Protein AF-A0A1I6MEQ8-F1 (afdb_monomer_lite)

InterPro domains:
  IPR021994 Domain of unknown function DUF3592 [PF12158] (30-85)

Structure (mmCIF, N/CA/C/O backbone):
data_AF-A0A1I6MEQ8-F1
#
_entry.id   AF-A0A1I6MEQ8-F1
#
loop_
_atom_site.group_PDB
_atom_site.id
_atom_site.type_symbol
_atom_site.label_atom_id
_atom_site.label_alt_id
_atom_site.label_comp_id
_atom_site.label_asym_id
_atom_site.label_entity_id
_atom_site.label_seq_id
_atom_site.pdbx_PDB_ins_code
_atom_site.Cartn_x
_atom_site.Cartn_y
_atom_site.Cartn_z
_atom_site.occupancy
_atom_site.B_iso_or_equiv
_atom_site.auth_seq_id
_atom_site.auth_comp_id
_atom_site.auth_asym_id
_atom_site.auth_atom_id
_atom_site.pdbx_PDB_model_num
ATOM 1 N N . MET A 1 1 ? -30.412 43.075 25.168 1.00 42.53 1 MET A N 1
ATOM 2 C CA . MET A 1 1 ? -30.813 41.649 25.134 1.00 42.53 1 MET A CA 1
ATOM 3 C C . MET A 1 1 ? -31.004 41.288 23.669 1.00 42.53 1 MET A C 1
ATOM 5 O O . MET A 1 1 ? -31.922 41.827 23.079 1.00 42.53 1 MET A O 1
ATOM 9 N N . TYR A 1 2 ? -30.160 40.529 22.975 1.00 44.62 2 TYR A N 1
ATOM 10 C CA . TYR A 1 2 ? -29.087 39.607 23.352 1.00 44.62 2 TYR A CA 1
ATOM 11 C C . TYR A 1 2 ? -27.920 39.774 22.364 1.00 44.62 2 TYR A C 1
ATOM 13 O O . TYR A 1 2 ? -28.149 39.937 21.168 1.00 44.62 2 TYR A O 1
ATOM 21 N N . GLU A 1 3 ? -26.689 39.752 22.870 1.00 36.88 3 GLU A N 1
ATOM 22 C CA . GLU A 1 3 ? -25.481 39.656 22.050 1.00 36.88 3 GLU A CA 1
ATOM 23 C C . GLU A 1 3 ? -25.399 38.245 21.457 1.00 36.88 3 GLU A C 1
ATOM 25 O O . GLU A 1 3 ? -25.512 37.255 22.179 1.00 36.88 3 GLU A O 1
ATOM 30 N N . THR A 1 4 ? -25.221 38.147 20.142 1.00 57.16 4 THR A N 1
ATOM 31 C CA . THR A 1 4 ? -24.915 36.891 19.451 1.00 57.16 4 THR A CA 1
ATOM 32 C C . THR A 1 4 ? -23.494 36.468 19.826 1.00 57.16 4 THR A C 1
ATOM 34 O O . THR A 1 4 ? -22.554 37.170 19.443 1.00 57.16 4 THR A O 1
ATOM 37 N N . PRO A 1 5 ? -23.263 35.347 20.535 1.00 47.47 5 PRO A N 1
ATOM 38 C CA . PRO A 1 5 ? -21.903 34.889 20.737 1.00 47.47 5 PRO A CA 1
ATOM 39 C C . PRO A 1 5 ? -21.375 34.330 19.415 1.00 47.47 5 PRO A C 1
ATOM 41 O O . PRO A 1 5 ? -21.963 33.437 18.801 1.00 47.47 5 PRO A O 1
ATOM 44 N N . ALA A 1 6 ? -20.257 34.904 18.977 1.00 49.97 6 ALA A N 1
ATOM 45 C CA . ALA A 1 6 ? -19.499 34.491 17.811 1.00 49.97 6 ALA A CA 1
ATOM 46 C C . ALA A 1 6 ? -19.251 32.975 17.831 1.00 49.97 6 ALA A C 1
ATOM 48 O O . ALA A 1 6 ? -18.642 32.438 18.759 1.00 49.97 6 ALA A O 1
ATOM 49 N N . SER A 1 7 ? -19.687 32.280 16.778 1.00 45.78 7 SER A N 1
ATOM 50 C CA . SER A 1 7 ? -19.298 30.897 16.530 1.00 45.78 7 SER A CA 1
ATOM 51 C C . SER A 1 7 ? -17.810 30.868 16.183 1.00 45.78 7 SER A C 1
ATOM 53 O O . SER A 1 7 ? -17.416 31.022 15.025 1.00 45.78 7 SER A O 1
ATOM 55 N N . HIS A 1 8 ? -16.957 30.701 17.190 1.00 46.81 8 HIS A N 1
ATOM 56 C CA . HIS A 1 8 ? -15.571 30.329 16.960 1.00 46.81 8 HIS A CA 1
ATOM 57 C C . HIS A 1 8 ? -15.540 29.011 16.170 1.00 46.81 8 HIS A C 1
ATOM 59 O O . HIS A 1 8 ? -16.139 28.028 16.621 1.00 46.81 8 HIS A O 1
ATOM 65 N N . PRO A 1 9 ? -14.858 28.941 15.012 1.00 45.31 9 PRO A N 1
ATOM 66 C CA . PRO A 1 9 ? -14.610 27.661 14.375 1.00 45.31 9 PRO A CA 1
ATOM 67 C C . PRO A 1 9 ? -13.819 26.806 15.364 1.00 45.31 9 PRO A C 1
ATOM 69 O O . PRO A 1 9 ? -12.743 27.194 15.830 1.00 45.31 9 PRO A O 1
ATOM 72 N N . LYS A 1 10 ? -14.403 25.661 15.736 1.00 47.94 10 LYS A N 1
ATOM 73 C CA . LYS A 1 10 ? -13.766 24.653 16.583 1.00 47.94 10 LYS A CA 1
ATOM 74 C C . LYS A 1 10 ? -12.369 24.406 16.024 1.00 47.94 10 LYS A C 1
ATOM 76 O O . LYS A 1 10 ? -12.230 23.997 14.873 1.00 47.94 10 LYS A O 1
ATOM 81 N N . LYS A 1 11 ? -11.341 24.669 16.837 1.00 42.44 11 LYS A N 1
ATOM 82 C CA . LYS A 1 11 ? -9.972 24.229 16.560 1.00 42.44 11 LYS A CA 1
ATOM 83 C C . LYS A 1 11 ? -10.058 22.751 16.197 1.00 42.44 11 LYS A C 1
ATOM 85 O O . LYS A 1 11 ? -10.422 21.941 17.047 1.00 42.44 11 LYS A O 1
ATOM 90 N N . HIS A 1 12 ? -9.779 22.410 14.942 1.00 40.03 12 HIS A N 1
ATOM 91 C CA . HIS A 1 12 ? -9.607 21.025 14.541 1.00 40.03 12 HIS A CA 1
ATOM 92 C C . HIS A 1 12 ? -8.472 20.469 15.402 1.00 40.03 12 HIS A C 1
ATOM 94 O O . HIS A 1 12 ? -7.302 20.780 15.172 1.00 40.03 12 HIS A O 1
ATOM 100 N N . HIS A 1 13 ? -8.814 19.697 16.437 1.00 47.38 13 HIS A N 1
ATOM 101 C CA . HIS A 1 13 ? -7.858 18.789 17.047 1.00 47.38 13 HIS A CA 1
ATOM 102 C C . HIS A 1 13 ? -7.272 18.000 15.882 1.00 47.38 13 HIS A C 1
ATOM 104 O O . HIS A 1 13 ? -8.023 17.389 15.120 1.00 47.38 13 HIS A O 1
ATOM 110 N N . LYS A 1 14 ? -5.952 18.098 15.685 1.00 49.16 14 LYS A N 1
ATOM 111 C CA . LYS A 1 14 ? -5.224 17.224 14.767 1.00 49.16 14 LYS A CA 1
ATOM 112 C C . LYS A 1 14 ? -5.687 15.815 15.107 1.00 49.16 14 LYS A C 1
ATOM 114 O O . LYS A 1 14 ? -5.385 15.354 16.204 1.00 49.16 14 LYS A O 1
ATOM 119 N N . ALA A 1 15 ? -6.490 15.197 14.242 1.00 58.62 15 ALA A N 1
ATOM 120 C CA . ALA A 1 15 ? -6.893 13.819 14.441 1.00 58.62 15 ALA A CA 1
ATOM 121 C C . ALA A 1 15 ? -5.588 13.032 14.556 1.00 58.62 15 ALA A C 1
ATOM 123 O O . ALA A 1 15 ? -4.802 12.998 13.607 1.00 58.62 15 ALA A O 1
ATOM 124 N N . SER A 1 16 ? -5.289 12.538 15.757 1.00 79.88 16 SER A N 1
ATOM 125 C CA . SER A 1 16 ? -4.163 11.646 15.964 1.00 79.88 16 SER A CA 1
ATOM 126 C C . SER A 1 16 ? -4.537 10.385 15.214 1.00 79.88 16 SER A C 1
ATOM 128 O O . SER A 1 16 ? -5.446 9.666 15.626 1.00 79.88 16 SER A O 1
ATOM 130 N N . TRP A 1 17 ? -3.930 10.203 14.050 1.00 88.38 17 TRP A N 1
ATOM 131 C CA . TRP A 1 17 ? -4.139 9.010 13.259 1.00 88.38 17 TRP A CA 1
ATOM 132 C C . TRP A 1 17 ? -3.753 7.799 14.106 1.00 88.38 17 TRP A C 1
ATOM 134 O O . TRP A 1 17 ? -2.711 7.817 14.764 1.00 88.38 17 TRP A O 1
ATOM 144 N N . ILE A 1 18 ? -4.618 6.792 14.137 1.00 90.50 18 ILE A N 1
ATOM 145 C CA . ILE A 1 18 ? -4.448 5.618 14.990 1.00 90.50 18 ILE A CA 1
ATOM 146 C C . ILE A 1 18 ? -3.856 4.494 14.135 1.00 90.50 18 ILE A C 1
ATOM 148 O O . ILE A 1 18 ? -4.396 4.227 13.058 1.00 90.50 18 ILE A O 1
ATOM 152 N N . PRO A 1 19 ? -2.757 3.853 14.568 1.00 91.19 19 PRO A N 1
ATOM 153 C CA . PRO A 1 19 ? -2.199 2.713 13.857 1.00 91.19 19 PRO A CA 1
ATOM 154 C C . PRO A 1 19 ? -3.119 1.497 14.004 1.00 91.19 19 PRO A C 1
ATOM 156 O O . PRO A 1 19 ? -3.715 1.267 15.057 1.00 91.19 19 PRO A O 1
ATOM 159 N N . THR A 1 20 ? -3.242 0.716 12.941 1.00 93.12 20 THR A N 1
ATOM 160 C CA . THR A 1 20 ? -3.958 -0.559 12.922 1.00 93.12 20 THR A CA 1
ATOM 161 C C . THR A 1 20 ? -3.317 -1.502 11.914 1.00 93.12 20 THR A C 1
ATOM 163 O O . THR A 1 20 ? -2.650 -1.067 10.973 1.00 93.12 20 THR A O 1
ATOM 166 N N . VAL A 1 21 ? -3.530 -2.799 12.110 1.00 94.06 21 VAL A N 1
ATOM 167 C CA . VAL A 1 21 ? -3.084 -3.830 11.175 1.00 94.06 21 VAL A CA 1
ATOM 168 C C . VAL A 1 21 ? -4.178 -4.050 10.138 1.00 94.06 21 VAL A C 1
ATOM 170 O O . VAL A 1 21 ? -5.344 -4.271 10.474 1.00 94.06 21 VAL A O 1
ATOM 173 N N . ALA A 1 22 ? -3.791 -3.978 8.871 1.00 94.50 22 ALA A N 1
ATOM 174 C CA . ALA A 1 22 ? -4.641 -4.255 7.732 1.00 94.50 22 ALA A CA 1
ATOM 175 C C . ALA A 1 22 ? -4.113 -5.443 6.935 1.00 94.50 22 ALA A C 1
ATOM 177 O O . ALA A 1 22 ? -2.908 -5.626 6.797 1.00 94.50 22 ALA A O 1
ATOM 178 N N . THR A 1 23 ? -5.027 -6.206 6.351 1.00 96.38 23 THR A N 1
ATOM 179 C CA . THR A 1 23 ? -4.707 -7.301 5.440 1.00 96.38 23 THR A CA 1
ATOM 180 C C . THR A 1 23 ? -4.880 -6.830 4.004 1.00 96.38 23 THR A C 1
ATOM 182 O O . THR A 1 23 ? -5.948 -6.340 3.623 1.00 96.38 23 THR A O 1
ATOM 185 N N . VAL A 1 24 ? -3.843 -6.988 3.189 1.00 95.00 24 VAL A N 1
ATOM 186 C CA . VAL A 1 24 ? -3.869 -6.682 1.757 1.00 95.00 24 VAL A CA 1
ATOM 187 C C . VAL A 1 24 ? -4.745 -7.703 1.037 1.00 95.00 24 VAL A C 1
ATOM 189 O O . VAL A 1 24 ? -4.523 -8.909 1.134 1.00 95.00 24 VAL A O 1
ATOM 192 N N . TYR A 1 25 ? -5.727 -7.239 0.269 1.00 93.12 25 TYR A N 1
ATOM 193 C CA . TYR A 1 25 ? -6.609 -8.117 -0.504 1.00 93.12 25 TYR A CA 1
ATOM 194 C C . TYR A 1 25 ? -6.365 -8.045 -2.014 1.00 93.12 25 TYR A C 1
ATOM 196 O O . TYR A 1 25 ? -6.635 -9.025 -2.710 1.00 93.12 25 TYR A O 1
ATOM 204 N N . SER A 1 26 ? -5.867 -6.916 -2.522 1.00 94.00 26 SER A N 1
ATOM 205 C CA . SER A 1 26 ? -5.604 -6.695 -3.943 1.00 94.00 26 SER A CA 1
ATOM 206 C C . SER A 1 26 ? -4.353 -5.847 -4.128 1.00 94.00 26 SER A C 1
ATOM 208 O O . SER A 1 26 ? -4.136 -4.887 -3.392 1.00 94.00 26 SER A O 1
ATOM 210 N N . VAL A 1 27 ? -3.545 -6.212 -5.119 1.00 93.00 27 VAL A N 1
ATOM 211 C CA . VAL A 1 27 ? -2.371 -5.461 -5.567 1.00 93.00 27 VAL A CA 1
ATOM 212 C C . VAL A 1 27 ? -2.396 -5.495 -7.089 1.00 93.00 27 VAL A C 1
ATOM 214 O O . VAL A 1 27 ? -2.313 -6.574 -7.675 1.00 93.00 27 VAL A O 1
ATOM 217 N N . VAL A 1 28 ? -2.562 -4.337 -7.725 1.00 93.06 28 VAL A N 1
ATOM 218 C CA . VAL A 1 28 ? -2.684 -4.219 -9.185 1.00 93.06 28 VAL A CA 1
ATOM 219 C C . VAL A 1 28 ? -1.606 -3.284 -9.705 1.00 93.06 28 VAL A C 1
ATOM 221 O O . VAL A 1 28 ? -1.476 -2.166 -9.217 1.00 93.06 28 VAL A O 1
ATOM 224 N N . TRP A 1 29 ? -0.833 -3.744 -10.688 1.00 90.94 29 TRP A N 1
ATOM 225 C CA . TRP A 1 29 ? 0.144 -2.917 -11.388 1.00 90.94 29 TRP A CA 1
ATOM 226 C C . TRP A 1 29 ? -0.523 -2.135 -12.518 1.00 90.94 29 TRP A C 1
ATOM 228 O O . TRP A 1 29 ? -1.247 -2.705 -13.336 1.00 90.94 29 TRP A O 1
ATOM 238 N N . PHE A 1 30 ? -0.228 -0.844 -12.585 1.00 90.38 30 PHE A N 1
ATOM 239 C CA . PHE A 1 30 ? -0.579 0.029 -13.690 1.00 90.38 30 PHE A CA 1
ATOM 240 C C . PHE A 1 30 ? 0.696 0.505 -14.375 1.00 90.38 30 PHE A C 1
ATOM 242 O O . PHE A 1 30 ? 1.540 1.159 -13.760 1.00 90.38 30 PHE A O 1
ATOM 249 N N . GLU A 1 31 ? 0.824 0.200 -15.666 1.00 89.06 31 GLU A N 1
ATOM 250 C CA . GLU A 1 31 ? 1.930 0.695 -16.479 1.00 89.06 31 GLU A CA 1
ATOM 251 C C . GLU A 1 31 ? 1.890 2.223 -16.617 1.00 89.06 31 GLU A C 1
ATOM 253 O O . GLU A 1 31 ? 0.832 2.863 -16.596 1.00 89.06 31 GLU A O 1
ATOM 258 N N . ALA A 1 32 ? 3.069 2.824 -16.795 1.00 86.56 32 ALA A N 1
ATOM 259 C CA . ALA A 1 32 ? 3.164 4.247 -17.082 1.00 86.56 32 ALA A CA 1
ATOM 260 C C . ALA A 1 32 ? 2.466 4.552 -18.412 1.00 86.56 32 ALA A C 1
ATOM 262 O O . ALA A 1 32 ? 2.728 3.918 -19.433 1.00 86.56 32 ALA A O 1
ATOM 263 N N . SER A 1 33 ? 1.630 5.584 -18.418 1.00 85.50 33 SER A N 1
ATOM 264 C CA . SER A 1 33 ? 1.087 6.156 -19.650 1.00 85.50 33 SER A CA 1
ATOM 265 C C . SER A 1 33 ? 1.686 7.540 -19.877 1.00 85.50 33 SER A C 1
ATOM 267 O O . SER A 1 33 ? 2.418 8.060 -19.038 1.00 85.50 33 SER A O 1
ATOM 269 N N . ARG A 1 34 ? 1.383 8.169 -21.017 1.00 74.00 34 ARG A N 1
ATOM 270 C CA . ARG A 1 34 ? 2.030 9.415 -21.469 1.00 74.00 34 ARG A CA 1
ATOM 271 C C . ARG A 1 34 ? 2.119 10.522 -20.402 1.00 74.00 34 ARG A C 1
ATOM 273 O O . ARG A 1 34 ? 3.081 11.281 -20.425 1.00 74.00 34 ARG A O 1
ATOM 280 N N . ASN A 1 35 ? 1.151 10.588 -19.483 1.00 77.75 35 ASN A N 1
ATOM 281 C CA . ASN A 1 35 ? 1.087 11.592 -18.416 1.00 77.75 35 ASN A CA 1
ATOM 282 C C . ASN A 1 35 ? 1.091 11.003 -16.992 1.00 77.75 35 ASN A C 1
ATOM 284 O O . ASN A 1 35 ? 1.024 11.775 -16.039 1.00 77.75 35 ASN A O 1
ATOM 288 N N . ASN A 1 36 ? 1.165 9.677 -16.829 1.00 75.88 36 ASN A N 1
ATOM 289 C CA . ASN A 1 36 ? 1.077 9.020 -15.522 1.00 75.88 36 ASN A CA 1
ATOM 290 C C . ASN A 1 36 ? 2.289 8.124 -15.273 1.00 75.88 36 ASN A C 1
ATOM 292 O O . ASN A 1 36 ? 2.730 7.390 -16.156 1.00 75.88 36 ASN A O 1
ATOM 296 N N . TYR A 1 37 ? 2.787 8.144 -14.040 1.00 81.50 37 TYR A N 1
ATOM 297 C CA . TYR A 1 37 ? 3.814 7.211 -13.593 1.00 81.50 37 TYR A CA 1
ATOM 298 C C . TYR A 1 37 ? 3.224 5.816 -13.401 1.00 81.50 37 TYR A C 1
ATOM 300 O O . TYR A 1 37 ? 2.067 5.681 -12.999 1.00 81.50 37 TYR A O 1
ATOM 308 N N . ALA A 1 38 ? 4.042 4.796 -13.654 1.00 86.56 38 ALA A N 1
ATOM 309 C CA . ALA A 1 38 ? 3.691 3.435 -13.291 1.00 86.56 38 ALA A CA 1
ATOM 310 C C . ALA A 1 38 ? 3.563 3.322 -11.765 1.00 86.56 38 ALA A C 1
ATOM 312 O O . ALA A 1 38 ? 4.293 4.003 -11.031 1.00 86.56 38 ALA A O 1
ATOM 313 N N . HIS A 1 39 ? 2.614 2.522 -11.295 1.00 88.31 39 HIS A N 1
ATOM 314 C CA . HIS A 1 39 ? 2.322 2.394 -9.872 1.00 88.31 39 HIS A CA 1
ATOM 315 C C . HIS A 1 39 ? 1.584 1.101 -9.547 1.00 88.31 39 HIS A C 1
ATOM 317 O O . HIS A 1 39 ? 0.942 0.495 -10.401 1.00 88.31 39 HIS A O 1
ATOM 323 N N . TYR A 1 40 ? 1.643 0.719 -8.278 1.00 90.00 40 TYR A N 1
ATOM 324 C CA . TYR A 1 40 ? 0.749 -0.264 -7.694 1.00 90.00 40 TYR A CA 1
ATOM 325 C C . TYR A 1 40 ? -0.441 0.429 -7.043 1.00 90.00 40 TYR A C 1
ATOM 327 O O . TYR A 1 40 ? -0.242 1.316 -6.217 1.00 90.00 40 TYR A O 1
ATOM 335 N N . ASP A 1 41 ? -1.655 -0.026 -7.337 1.00 91.69 41 ASP A N 1
ATOM 336 C CA . ASP A 1 41 ? -2.804 0.220 -6.471 1.00 91.69 41 ASP A CA 1
ATOM 337 C C . ASP A 1 41 ? -2.970 -0.959 -5.522 1.00 91.69 41 ASP A C 1
ATOM 339 O O . ASP A 1 41 ? -3.192 -2.106 -5.927 1.00 91.69 41 ASP A O 1
ATOM 343 N N . VAL A 1 42 ? -2.846 -0.657 -4.236 1.00 92.12 42 VAL A N 1
ATOM 344 C CA . VAL A 1 42 ? -2.960 -1.619 -3.148 1.00 92.12 42 VAL A CA 1
ATOM 345 C C . VAL A 1 42 ? -4.271 -1.367 -2.444 1.00 92.12 42 VAL A C 1
ATOM 347 O O . VAL A 1 42 ? -4.583 -0.248 -2.031 1.00 92.12 42 VAL A O 1
ATOM 350 N N . THR A 1 43 ? -5.040 -2.429 -2.276 1.00 94.50 43 THR A N 1
ATOM 351 C CA . THR A 1 43 ? -6.298 -2.379 -1.556 1.00 94.50 43 THR A CA 1
ATOM 352 C C . THR A 1 43 ? -6.286 -3.373 -0.410 1.00 94.50 43 THR A C 1
ATOM 354 O O . THR A 1 43 ? -5.847 -4.517 -0.551 1.00 94.50 43 THR A O 1
ATOM 357 N N . PHE A 1 44 ? -6.725 -2.910 0.754 1.00 94.50 44 PHE A N 1
ATOM 358 C CA . PHE A 1 44 ? -6.583 -3.612 2.023 1.00 94.50 44 PHE A CA 1
ATOM 359 C C . PHE A 1 44 ? -7.829 -3.428 2.887 1.00 94.50 44 PHE A C 1
ATOM 361 O O . PHE A 1 44 ? -8.625 -2.511 2.675 1.00 94.50 44 PHE A O 1
ATOM 368 N N . SER A 1 45 ? -7.990 -4.297 3.877 1.00 94.81 45 SER A N 1
ATOM 369 C CA . SER A 1 45 ? -9.082 -4.228 4.846 1.00 94.81 45 SER A CA 1
ATOM 370 C C . SER A 1 45 ? -8.567 -4.350 6.273 1.00 94.81 45 SER A C 1
ATOM 372 O O . SER A 1 45 ? -7.613 -5.082 6.521 1.00 94.81 45 SER A O 1
ATOM 374 N N . TYR A 1 46 ? -9.210 -3.677 7.215 1.00 94.06 46 TYR A N 1
ATOM 375 C CA . TYR A 1 46 ? -8.879 -3.706 8.643 1.00 94.06 46 TYR A CA 1
ATOM 376 C C . TYR A 1 46 ? -10.161 -3.622 9.461 1.00 94.06 46 TYR A C 1
ATOM 378 O O . TYR A 1 46 ? -11.228 -3.322 8.929 1.00 94.06 46 TYR A O 1
ATOM 386 N N . ARG A 1 47 ? -10.076 -3.908 10.762 1.00 92.50 47 ARG A N 1
ATOM 387 C CA . ARG A 1 47 ? -11.232 -3.817 11.656 1.00 92.50 47 ARG A CA 1
ATOM 388 C C . ARG A 1 47 ? -11.148 -2.594 12.556 1.00 92.50 47 ARG A C 1
ATOM 390 O O . ARG A 1 47 ? -10.124 -2.371 13.198 1.00 92.50 47 ARG A O 1
ATOM 397 N N . VAL A 1 48 ? -12.247 -1.853 12.653 1.00 89.88 48 VAL A N 1
ATOM 398 C CA . VAL A 1 48 ? -12.436 -0.764 13.620 1.00 89.88 48 VAL A CA 1
ATOM 399 C C . VAL A 1 48 ? -13.710 -1.063 14.397 1.00 89.88 48 VAL A C 1
ATOM 401 O O . VAL A 1 48 ? -14.768 -1.240 13.810 1.00 89.88 48 VAL A O 1
ATOM 404 N N . ASN A 1 49 ? -13.610 -1.191 15.723 1.00 88.38 49 ASN A N 1
ATOM 405 C CA . ASN A 1 49 ? -14.749 -1.518 16.597 1.00 88.38 49 ASN A CA 1
ATOM 406 C C . ASN A 1 49 ? -15.549 -2.772 16.172 1.00 88.38 49 ASN A C 1
ATOM 408 O O . ASN A 1 49 ? -16.746 -2.866 16.419 1.00 88.38 49 ASN A O 1
ATOM 412 N N . GLY A 1 50 ? -14.885 -3.747 15.540 1.00 87.88 50 GLY A N 1
ATOM 413 C CA . GLY A 1 50 ? -15.502 -4.988 15.057 1.00 87.88 50 GLY A CA 1
ATOM 414 C C . GLY A 1 50 ? -16.037 -4.927 13.621 1.00 87.88 50 GLY A C 1
ATOM 415 O O . GLY A 1 50 ? -16.213 -5.986 13.013 1.00 87.88 50 GLY A O 1
ATOM 416 N N . GLU A 1 51 ? -16.201 -3.734 13.051 1.00 91.81 51 GLU A N 1
ATOM 417 C CA . GLU A 1 51 ? -16.629 -3.520 11.666 1.00 91.81 51 GLU A CA 1
ATOM 418 C C . GLU A 1 51 ? -15.443 -3.604 10.704 1.00 91.81 51 GLU A C 1
ATOM 420 O O . GLU A 1 51 ? -14.320 -3.237 11.054 1.00 91.81 51 GLU A O 1
ATOM 425 N N . LEU A 1 52 ? -15.681 -4.148 9.507 1.00 92.12 52 LEU A N 1
ATOM 426 C CA . LEU A 1 52 ? -14.664 -4.267 8.467 1.00 92.12 52 LEU A CA 1
ATOM 427 C C . LEU A 1 52 ? -14.644 -2.992 7.626 1.00 92.12 52 LEU A C 1
ATOM 429 O O . LEU A 1 52 ? -15.608 -2.684 6.933 1.00 92.12 52 LEU A O 1
ATOM 433 N N . GLU A 1 53 ? -13.511 -2.309 7.648 1.00 93.25 53 GLU A N 1
ATOM 434 C CA . GLU A 1 53 ? -13.232 -1.117 6.861 1.00 93.25 53 GLU A CA 1
ATOM 435 C C . GLU A 1 53 ? -12.311 -1.461 5.695 1.00 93.25 53 GLU A C 1
ATOM 437 O O . GLU A 1 53 ? -11.494 -2.384 5.771 1.00 93.25 53 GLU A O 1
ATOM 442 N N . THR A 1 54 ? -12.438 -0.710 4.604 1.00 92.06 54 THR A N 1
ATOM 443 C CA . THR A 1 54 ? -11.617 -0.881 3.401 1.00 92.06 54 THR A CA 1
ATOM 444 C C . THR A 1 54 ? -10.866 0.402 3.094 1.00 92.06 54 THR A C 1
ATOM 446 O O . THR A 1 54 ? -11.450 1.483 3.072 1.00 92.06 54 THR A O 1
ATOM 449 N N . GLY A 1 55 ? -9.573 0.273 2.813 1.00 91.00 55 GLY A N 1
ATOM 450 C CA . GLY A 1 55 ? -8.720 1.371 2.383 1.00 91.00 55 GLY A CA 1
ATOM 451 C C . GLY A 1 55 ? -7.988 1.039 1.088 1.00 91.00 55 GLY A C 1
ATOM 452 O O . GLY A 1 55 ? -7.874 -0.122 0.688 1.00 91.00 55 GLY A O 1
ATOM 453 N N . HIS A 1 56 ? -7.492 2.080 0.428 1.00 92.06 56 HIS A N 1
ATOM 454 C CA . HIS A 1 56 ? -6.647 1.961 -0.754 1.00 92.06 56 HIS A CA 1
ATOM 455 C C . HIS A 1 56 ? -5.501 2.971 -0.689 1.00 92.06 56 HIS A C 1
ATOM 457 O O . HIS A 1 56 ? -5.648 4.050 -0.107 1.00 92.06 56 HIS A O 1
ATOM 463 N N . PHE A 1 57 ? -4.359 2.626 -1.276 1.00 88.88 57 PHE A N 1
ATOM 464 C CA . PHE A 1 57 ? -3.288 3.574 -1.563 1.00 88.88 57 PHE A CA 1
ATOM 465 C C . PHE A 1 57 ? -2.593 3.221 -2.876 1.00 88.88 57 PHE A C 1
ATOM 467 O O . PHE A 1 57 ? -2.604 2.071 -3.311 1.00 88.88 57 PHE A O 1
ATOM 474 N N . THR A 1 58 ? -1.947 4.226 -3.456 1.00 88.50 58 THR A N 1
ATOM 475 C CA . THR A 1 58 ? -1.114 4.082 -4.647 1.00 88.50 58 THR A CA 1
ATOM 476 C C . THR A 1 58 ? 0.361 4.170 -4.261 1.00 88.50 58 THR A C 1
ATOM 478 O O . THR A 1 58 ? 0.757 5.105 -3.556 1.00 88.50 58 THR A O 1
ATOM 481 N N . ASP A 1 59 ? 1.177 3.225 -4.725 1.00 85.50 59 ASP A N 1
ATOM 482 C CA . ASP A 1 59 ? 2.628 3.219 -4.539 1.00 85.50 59 ASP A CA 1
ATOM 483 C C . ASP A 1 59 ? 3.376 3.330 -5.870 1.00 85.50 59 ASP A C 1
ATOM 485 O O . ASP A 1 59 ? 3.244 2.502 -6.770 1.00 85.50 59 ASP A O 1
ATOM 489 N N . TYR A 1 60 ? 4.193 4.373 -5.982 1.00 81.69 60 TYR A N 1
ATOM 490 C CA . TYR A 1 60 ? 4.927 4.720 -7.195 1.00 81.69 60 TYR A CA 1
ATOM 491 C C . TYR A 1 60 ? 6.332 4.114 -7.145 1.00 81.69 60 TYR A C 1
ATOM 493 O O . TYR A 1 60 ? 7.313 4.792 -6.816 1.00 81.69 60 TYR A O 1
ATOM 501 N N . THR A 1 61 ? 6.412 2.827 -7.477 1.00 75.69 61 THR A N 1
ATOM 502 C CA . THR A 1 61 ? 7.649 2.033 -7.527 1.00 75.69 61 THR A CA 1
ATOM 503 C C . THR A 1 61 ? 7.818 1.353 -8.896 1.00 75.69 61 THR A C 1
ATOM 505 O O . THR A 1 61 ? 7.112 1.684 -9.847 1.00 75.69 61 THR A O 1
ATOM 508 N N . SER A 1 62 ? 8.800 0.460 -9.040 1.00 73.44 62 SER A N 1
ATOM 509 C CA . SER A 1 62 ? 8.990 -0.362 -10.238 1.00 73.44 62 SER A CA 1
ATOM 510 C C . SER A 1 62 ? 8.210 -1.678 -10.144 1.00 73.44 62 SER A C 1
ATOM 512 O O . SER A 1 62 ? 7.990 -2.189 -9.046 1.00 73.44 62 SER A O 1
ATOM 514 N N . GLU A 1 63 ? 7.828 -2.255 -11.288 1.00 77.75 63 GLU A N 1
ATOM 515 C CA . GLU A 1 63 ? 7.090 -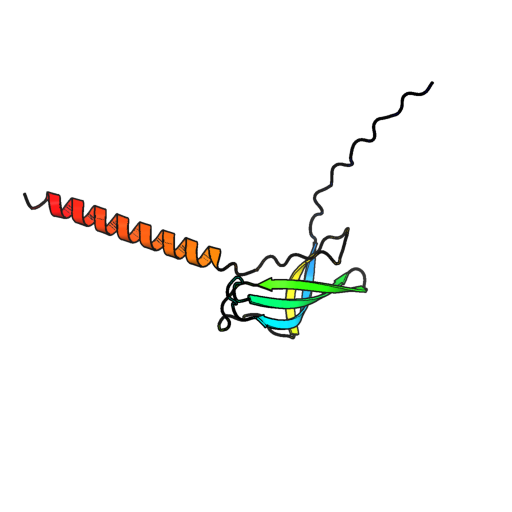3.526 -11.332 1.00 77.75 63 GLU A CA 1
ATOM 516 C C . GLU A 1 63 ? 7.855 -4.649 -10.612 1.00 77.75 63 GLU A C 1
ATOM 518 O O . GLU A 1 63 ? 7.285 -5.391 -9.815 1.00 77.75 63 GLU A O 1
ATOM 523 N N . ALA A 1 64 ? 9.173 -4.708 -10.825 1.00 72.38 64 ALA A N 1
ATOM 524 C CA . ALA A 1 64 ? 10.062 -5.705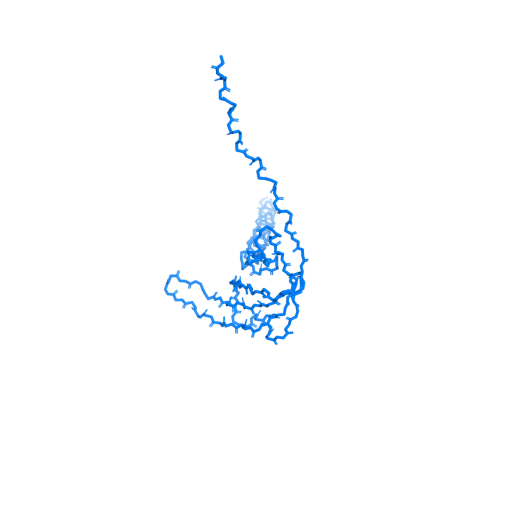 -10.232 1.00 72.38 64 ALA A CA 1
ATOM 525 C C . ALA A 1 64 ? 10.237 -5.562 -8.706 1.00 72.38 64 ALA A C 1
ATOM 527 O O . ALA A 1 64 ? 10.642 -6.522 -8.054 1.00 72.38 64 ALA 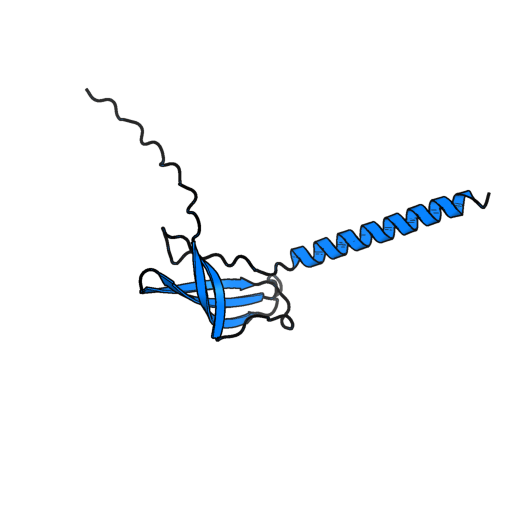A O 1
ATOM 528 N N . ASP A 1 65 ? 9.923 -4.395 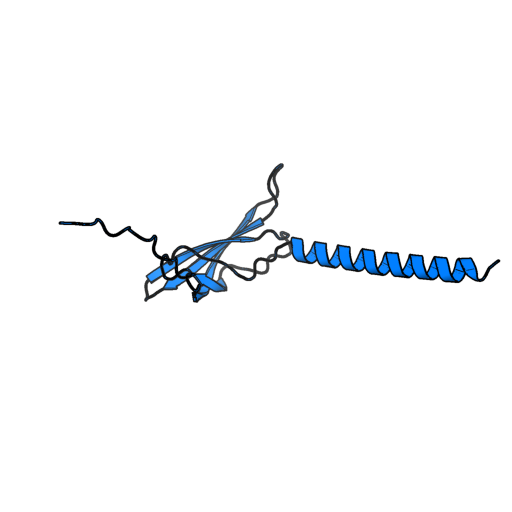-8.134 1.00 67.69 65 ASP A N 1
ATOM 529 C CA . ASP A 1 65 ? 10.103 -4.080 -6.711 1.00 67.69 65 ASP A CA 1
ATOM 530 C C . ASP A 1 65 ? 8.809 -4.261 -5.887 1.00 67.69 65 ASP A C 1
ATOM 532 O O . ASP A 1 65 ? 8.693 -3.697 -4.796 1.00 67.69 65 ASP A O 1
ATOM 536 N N . SER A 1 66 ? 7.817 -5.019 -6.377 1.00 67.12 66 SER A N 1
ATOM 537 C CA . SER A 1 66 ? 6.591 -5.274 -5.606 1.00 67.12 66 SER A CA 1
ATOM 538 C C . SER A 1 66 ? 6.887 -6.077 -4.343 1.00 67.12 66 SER A C 1
ATOM 540 O O . SER A 1 66 ? 7.135 -7.284 -4.386 1.00 67.12 66 SER A O 1
ATOM 542 N N . TYR A 1 67 ? 6.874 -5.393 -3.204 1.00 72.25 67 TYR A N 1
ATOM 543 C CA . TYR A 1 67 ? 7.135 -5.996 -1.900 1.00 72.25 67 TYR A CA 1
ATOM 544 C C . TYR A 1 67 ? 5.852 -6.415 -1.174 1.00 72.25 67 TYR A C 1
ATOM 546 O O . TYR A 1 67 ? 5.948 -7.112 -0.169 1.00 72.25 67 TYR A O 1
ATOM 554 N N . LEU A 1 68 ? 4.676 -6.017 -1.678 1.00 85.62 68 LEU A N 1
ATOM 555 C CA . LEU A 1 68 ? 3.375 -6.357 -1.101 1.00 85.62 68 LEU A CA 1
ATOM 556 C C . LEU A 1 68 ? 2.637 -7.370 -1.966 1.00 85.62 68 LEU A C 1
ATOM 558 O O . LEU A 1 68 ? 2.553 -7.242 -3.187 1.00 85.62 68 LEU A O 1
ATOM 562 N N . LYS A 1 69 ? 2.046 -8.360 -1.310 1.00 88.31 69 LYS A N 1
ATOM 563 C CA . LYS A 1 69 ? 1.251 -9.424 -1.912 1.00 88.31 69 LYS A CA 1
ATOM 564 C C . LYS A 1 69 ? -0.103 -9.513 -1.231 1.00 88.31 69 LYS A C 1
ATOM 566 O O . LYS A 1 69 ? -0.300 -9.106 -0.088 1.00 88.31 69 LYS A O 1
ATOM 571 N N . ARG A 1 70 ? -1.069 -10.083 -1.950 1.00 92.06 70 ARG A N 1
ATOM 572 C CA . ARG A 1 70 ? -2.356 -10.443 -1.355 1.00 92.06 70 ARG A CA 1
ATOM 573 C C . ARG A 1 70 ? -2.126 -11.386 -0.171 1.00 92.06 70 ARG A C 1
ATOM 575 O O . ARG A 1 70 ? -1.469 -12.410 -0.326 1.00 92.06 70 ARG A O 1
ATOM 582 N N . GLY A 1 71 ? -2.740 -11.064 0.962 1.00 91.44 71 GLY A N 1
ATOM 583 C CA . GLY A 1 71 ? -2.602 -11.787 2.222 1.00 91.44 71 GLY A CA 1
ATOM 584 C C . GLY A 1 71 ? -1.576 -11.182 3.178 1.00 91.44 71 GLY A C 1
ATOM 585 O O . GLY A 1 71 ? -1.586 -11.563 4.344 1.00 91.44 71 GLY A O 1
ATOM 586 N N . ASP A 1 72 ? -0.746 -10.236 2.731 1.00 91.38 72 ASP A N 1
ATOM 587 C CA . ASP A 1 72 ? 0.219 -9.580 3.611 1.00 91.38 72 ASP A CA 1
ATOM 588 C C . ASP A 1 72 ? -0.485 -8.708 4.655 1.00 91.38 72 ASP A C 1
ATOM 590 O O . ASP A 1 72 ? -1.509 -8.071 4.383 1.00 91.38 72 ASP A O 1
ATOM 594 N N . GLU A 1 73 ? 0.100 -8.651 5.848 1.00 93.69 73 GLU A N 1
ATOM 595 C CA . GLU A 1 73 ? -0.313 -7.740 6.908 1.00 93.69 73 GLU A CA 1
ATOM 596 C C . GLU A 1 73 ? 0.561 -6.485 6.886 1.00 93.69 73 GLU A C 1
ATOM 598 O O . GLU A 1 73 ? 1.791 -6.555 6.894 1.00 93.69 73 GLU A O 1
ATOM 603 N N . ILE A 1 74 ? -0.084 -5.322 6.856 1.00 90.94 74 ILE A N 1
ATOM 604 C CA . ILE A 1 74 ? 0.566 -4.015 6.820 1.00 90.94 74 ILE A CA 1
ATOM 605 C C . ILE A 1 74 ? 0.033 -3.125 7.939 1.00 90.94 74 ILE A C 1
ATOM 607 O O . ILE A 1 74 ? -1.151 -3.158 8.268 1.00 90.94 74 ILE A O 1
ATOM 611 N N . GLU A 1 75 ? 0.897 -2.285 8.503 1.00 91.44 75 GLU A N 1
ATOM 612 C CA . GLU A 1 75 ? 0.455 -1.237 9.420 1.00 91.44 75 GLU A CA 1
ATOM 613 C C . GLU A 1 75 ? -0.042 -0.026 8.623 1.00 91.44 75 GLU A C 1
ATOM 615 O O . GLU A 1 75 ? 0.670 0.529 7.779 1.00 91.44 75 GLU A O 1
ATOM 620 N N . VAL A 1 76 ? -1.274 0.389 8.901 1.00 91.75 76 VAL A N 1
ATOM 621 C CA . VAL A 1 76 ? -1.897 1.587 8.336 1.00 91.75 76 VAL A CA 1
ATOM 622 C C . VAL A 1 76 ? -2.353 2.505 9.456 1.00 91.75 76 VAL A C 1
ATOM 624 O O . VAL A 1 76 ? -2.663 2.085 10.566 1.00 91.75 76 VAL A O 1
ATOM 627 N N . LEU A 1 77 ? -2.417 3.790 9.153 1.00 91.25 77 LEU A N 1
ATOM 628 C CA . LEU A 1 77 ? -2.904 4.823 10.048 1.00 91.25 77 LEU A CA 1
ATOM 629 C C . LEU A 1 77 ? -4.305 5.221 9.581 1.00 91.25 77 LEU A C 1
ATOM 631 O O . LEU A 1 77 ? -4.470 5.627 8.432 1.00 91.25 77 LEU A O 1
ATOM 635 N N . TYR A 1 78 ? -5.318 5.135 10.441 1.00 89.81 78 TYR A N 1
ATOM 636 C CA . TYR A 1 78 ? -6.682 5.570 10.114 1.00 89.81 78 TYR A CA 1
ATOM 637 C C . TYR A 1 78 ? -7.091 6.796 10.930 1.00 89.81 78 TYR A C 1
ATOM 639 O O . TYR A 1 78 ? -6.584 7.047 12.027 1.00 89.81 78 TYR A O 1
ATOM 647 N N . ASN A 1 79 ? -8.008 7.595 10.388 1.00 88.88 79 ASN A N 1
ATOM 648 C CA . ASN A 1 79 ? -8.592 8.710 11.120 1.00 88.88 79 ASN A CA 1
ATOM 649 C C . ASN A 1 79 ? -9.772 8.207 11.973 1.00 88.88 79 ASN A C 1
ATOM 651 O O . ASN A 1 79 ? -10.781 7.802 11.405 1.00 88.88 79 ASN A O 1
ATOM 655 N N . PRO A 1 80 ? -9.734 8.293 13.313 1.00 85.06 80 PRO A N 1
ATOM 656 C CA . PRO A 1 80 ? -10.843 7.822 14.145 1.00 85.06 80 PRO A CA 1
ATOM 657 C C . PRO A 1 80 ? -12.161 8.579 13.922 1.00 85.06 80 PRO A C 1
ATOM 659 O O . PRO A 1 80 ? -13.226 8.033 14.184 1.00 85.06 80 PRO A O 1
ATOM 662 N N . ALA A 1 81 ? -12.115 9.820 13.424 1.00 85.88 81 ALA A N 1
ATOM 663 C CA . ALA A 1 81 ? -13.318 10.589 13.092 1.00 85.88 81 ALA A CA 1
ATOM 664 C C . ALA A 1 81 ? -13.927 10.210 11.729 1.00 85.88 81 ALA A C 1
ATOM 666 O O . ALA A 1 81 ? -15.058 10.586 11.435 1.00 85.88 81 ALA A O 1
ATOM 667 N N . ASN A 1 82 ? -13.165 9.524 10.876 1.00 83.88 82 ASN A N 1
ATOM 668 C CA . ASN A 1 82 ? -13.621 8.987 9.599 1.00 83.88 82 ASN A CA 1
ATOM 669 C C . ASN A 1 82 ? -12.759 7.758 9.272 1.00 83.88 82 ASN A C 1
ATOM 671 O O . ASN A 1 82 ? -11.723 7.923 8.615 1.00 83.88 82 ASN A O 1
ATOM 675 N N . PRO A 1 83 ? -13.150 6.566 9.764 1.00 81.44 83 PRO A N 1
ATOM 676 C CA . PRO A 1 83 ? -12.357 5.352 9.646 1.00 81.44 83 PRO A CA 1
ATOM 677 C C . PRO A 1 83 ? -11.947 5.037 8.218 1.00 81.44 83 PRO A C 1
ATOM 679 O O . PRO A 1 83 ? -10.799 4.662 8.033 1.00 81.44 83 PRO A O 1
ATOM 682 N N . CYS A 1 84 ? -12.792 5.306 7.218 1.00 80.19 84 CYS A N 1
ATOM 683 C CA . CYS A 1 84 ? -12.492 5.097 5.798 1.00 80.19 84 CYS A CA 1
ATOM 684 C C . CYS A 1 84 ? -11.320 5.949 5.272 1.00 80.19 84 CYS A C 1
ATOM 686 O O . CYS A 1 84 ? -10.797 5.699 4.186 1.00 80.19 84 CYS A O 1
ATOM 688 N N . LYS A 1 85 ? -10.908 6.996 6.000 1.00 85.56 85 LYS A N 1
ATOM 689 C CA . LYS A 1 85 ? -9.748 7.808 5.636 1.00 85.56 85 LYS A CA 1
ATOM 690 C C . LYS A 1 85 ? -8.486 7.190 6.231 1.00 85.56 85 LYS A C 1
ATOM 692 O O . LYS A 1 85 ? -8.243 7.291 7.434 1.00 85.56 85 LYS A O 1
ATOM 697 N N . THR A 1 86 ? -7.662 6.623 5.357 1.00 87.94 86 THR A N 1
ATOM 698 C CA . THR A 1 86 ? -6.433 5.902 5.706 1.00 87.94 86 THR A CA 1
ATOM 699 C C . THR A 1 86 ? -5.180 6.565 5.151 1.00 87.94 86 THR A C 1
ATOM 701 O O . THR A 1 86 ? -5.217 7.285 4.154 1.00 87.94 86 THR A O 1
ATOM 704 N N . TYR A 1 87 ? -4.052 6.282 5.785 1.00 84.31 87 TYR A N 1
ATOM 705 C CA . TYR A 1 87 ? -2.719 6.661 5.355 1.00 84.31 87 TYR A CA 1
ATOM 706 C C . TYR A 1 87 ? -1.775 5.475 5.554 1.00 84.31 87 TYR A C 1
ATOM 708 O O . TYR A 1 87 ? -1.725 4.889 6.633 1.00 84.31 87 TYR A O 1
ATOM 716 N N . TYR A 1 88 ? -1.018 5.127 4.518 1.00 85.25 88 TYR A N 1
ATOM 717 C CA . TYR A 1 88 ? 0.025 4.114 4.608 1.00 85.25 88 TYR A CA 1
ATOM 718 C C . TYR A 1 88 ? 1.391 4.810 4.763 1.00 85.25 88 TYR A C 1
ATOM 720 O O . TYR A 1 88 ? 1.800 5.546 3.862 1.00 85.25 88 TYR A O 1
ATOM 728 N N . PRO A 1 89 ? 2.095 4.650 5.900 1.00 78.12 89 PRO A N 1
ATOM 729 C CA . PRO A 1 89 ? 3.294 5.439 6.204 1.00 78.12 89 PRO A CA 1
ATOM 730 C C . PRO A 1 89 ? 4.560 4.980 5.471 1.00 78.12 89 PRO A C 1
ATOM 732 O O . PRO A 1 89 ? 5.542 5.724 5.424 1.00 78.12 89 PRO A O 1
ATOM 735 N N . TYR A 1 90 ? 4.550 3.784 4.880 1.00 74.06 90 TYR A N 1
ATOM 736 C CA . TYR A 1 90 ? 5.732 3.166 4.274 1.00 74.06 90 TYR A CA 1
ATOM 737 C C . TYR A 1 90 ? 5.760 3.238 2.743 1.00 74.06 90 TYR A C 1
ATOM 739 O O . TYR A 1 90 ? 6.540 2.519 2.129 1.00 74.06 90 TYR A O 1
ATOM 747 N N . VAL A 1 91 ? 4.961 4.118 2.119 1.00 67.94 91 VAL A N 1
ATOM 748 C CA . VAL A 1 91 ? 4.991 4.325 0.657 1.00 67.94 91 VAL A CA 1
ATOM 749 C C . VAL A 1 91 ? 6.428 4.602 0.210 1.00 67.94 91 VAL A C 1
ATOM 751 O O . VAL A 1 91 ? 7.040 5.610 0.603 1.00 67.94 91 VAL A O 1
ATOM 754 N N . HIS A 1 92 ? 6.970 3.715 -0.625 1.00 61.56 92 HIS A N 1
ATOM 755 C CA . HIS A 1 92 ? 8.317 3.824 -1.166 1.00 61.56 92 HIS A CA 1
ATOM 756 C C . HIS A 1 92 ? 8.330 4.877 -2.273 1.00 61.56 92 HIS A C 1
ATOM 758 O O . HIS A 1 92 ? 8.456 4.596 -3.457 1.00 61.56 92 HIS A O 1
ATOM 764 N N . THR A 1 93 ? 8.254 6.148 -1.883 1.00 53.38 93 THR A N 1
ATOM 765 C CA . THR A 1 93 ? 8.388 7.260 -2.823 1.00 53.38 93 THR A CA 1
ATOM 766 C C . THR A 1 93 ? 9.766 7.188 -3.486 1.00 53.38 93 THR A C 1
ATOM 768 O O . THR A 1 93 ? 10.793 7.457 -2.851 1.00 53.38 93 THR A O 1
ATOM 771 N N . ALA A 1 94 ? 9.792 6.870 -4.785 1.00 50.56 94 ALA A N 1
ATOM 772 C CA . ALA A 1 94 ? 10.986 6.847 -5.638 1.00 50.56 94 ALA A CA 1
ATOM 773 C C . ALA A 1 94 ? 11.869 8.111 -5.500 1.00 50.56 94 ALA A C 1
ATOM 775 O O . ALA A 1 94 ? 13.078 8.081 -5.745 1.00 50.56 94 ALA A O 1
ATOM 776 N N . THR A 1 95 ? 11.287 9.217 -5.028 1.00 50.97 95 THR A N 1
ATOM 777 C CA . THR A 1 95 ? 11.950 10.468 -4.648 1.00 50.97 95 THR A CA 1
ATOM 778 C C . THR A 1 95 ? 13.110 10.280 -3.663 1.00 50.97 95 THR A C 1
ATOM 780 O O . THR A 1 95 ? 14.164 10.884 -3.858 1.00 50.97 95 THR A O 1
ATOM 783 N N . LYS A 1 96 ? 12.985 9.423 -2.635 1.00 53.16 96 LYS A N 1
ATOM 784 C CA . LYS A 1 96 ? 14.049 9.249 -1.622 1.00 53.16 96 LYS A CA 1
ATOM 785 C C . LYS A 1 96 ? 15.311 8.612 -2.209 1.00 53.16 96 LYS A C 1
ATOM 787 O O . LYS A 1 96 ? 16.414 9.075 -1.930 1.00 53.16 96 LYS A O 1
ATOM 792 N N . ARG A 1 97 ? 15.161 7.602 -3.075 1.00 53.16 97 ARG A N 1
ATOM 793 C CA . ARG A 1 97 ? 16.295 6.934 -3.743 1.00 53.16 97 ARG A CA 1
ATOM 794 C C . ARG A 1 97 ? 17.043 7.895 -4.677 1.00 53.16 97 ARG A C 1
ATOM 796 O O . ARG A 1 97 ? 18.271 7.934 -4.655 1.00 53.16 97 ARG A O 1
ATOM 803 N N . ARG A 1 98 ? 16.316 8.722 -5.441 1.00 55.44 98 ARG A N 1
ATOM 804 C CA . ARG A 1 98 ? 16.918 9.727 -6.341 1.00 55.44 98 ARG A CA 1
ATOM 805 C C . ARG A 1 98 ? 17.692 10.806 -5.586 1.00 55.44 98 ARG A C 1
ATOM 807 O O . ARG A 1 98 ? 18.787 11.162 -6.006 1.00 55.44 98 ARG A O 1
ATOM 814 N N . LEU A 1 99 ? 17.167 11.290 -4.460 1.00 58.09 99 LEU A N 1
ATOM 815 C CA . LEU A 1 99 ? 17.855 12.293 -3.641 1.00 58.09 99 LEU A CA 1
ATOM 816 C C . LEU A 1 99 ? 19.178 11.768 -3.064 1.00 58.09 99 LEU A C 1
ATOM 818 O O . LEU A 1 99 ? 20.181 12.478 -3.110 1.00 58.09 99 LEU A O 1
ATOM 822 N N . ILE A 1 100 ? 19.208 10.518 -2.588 1.00 59.88 100 ILE A N 1
ATOM 823 C CA . ILE A 1 100 ? 20.439 9.881 -2.090 1.00 59.88 100 ILE A CA 1
ATOM 824 C C . ILE A 1 100 ? 21.473 9.743 -3.217 1.00 59.88 100 ILE A C 1
ATOM 826 O O . ILE A 1 100 ? 22.637 10.092 -3.027 1.00 59.88 100 ILE A O 1
ATOM 830 N N . ALA A 1 101 ? 21.049 9.300 -4.405 1.00 58.44 101 ALA A N 1
ATOM 831 C CA . ALA A 1 101 ? 21.935 9.175 -5.562 1.00 58.44 101 ALA A CA 1
ATOM 832 C C . ALA A 1 101 ? 22.530 10.529 -5.997 1.00 58.44 101 ALA A C 1
ATOM 834 O O . ALA A 1 101 ? 23.737 10.625 -6.222 1.00 58.44 101 ALA A O 1
ATOM 835 N N . CYS A 1 102 ? 21.718 11.593 -6.049 1.00 60.91 102 CYS A N 1
ATOM 836 C CA . CYS A 1 102 ? 22.202 12.942 -6.361 1.00 60.91 102 CYS A CA 1
ATOM 837 C C . CYS A 1 102 ? 23.206 13.459 -5.318 1.00 60.91 102 CYS A C 1
ATOM 839 O O . CYS A 1 102 ? 24.214 14.061 -5.687 1.00 60.91 102 CYS A O 1
ATOM 841 N N . GLY A 1 103 ? 22.965 13.198 -4.028 1.00 60.03 103 GLY A N 1
ATOM 842 C CA . GLY A 1 103 ? 23.887 13.571 -2.952 1.00 60.03 103 GLY A CA 1
ATOM 843 C C . GLY A 1 103 ? 25.246 12.870 -3.059 1.00 60.03 103 GLY A C 1
ATOM 844 O O . GLY A 1 103 ? 26.285 13.522 -2.947 1.00 60.03 103 GLY A O 1
ATOM 845 N N . LEU A 1 104 ? 25.252 11.564 -3.347 1.00 69.06 104 LEU A N 1
ATOM 846 C CA . LEU A 1 104 ? 26.484 10.788 -3.545 1.00 69.06 104 LEU A CA 1
ATOM 847 C C . LEU A 1 104 ? 27.283 11.269 -4.766 1.00 69.06 104 LEU A C 1
ATOM 849 O O . LEU A 1 104 ? 28.505 11.398 -4.684 1.00 69.06 104 LEU A O 1
ATOM 853 N N . GLY A 1 105 ? 26.606 11.590 -5.874 1.00 64.19 105 GLY A N 1
ATOM 854 C CA . GLY A 1 105 ? 27.252 12.121 -7.078 1.00 64.19 105 GLY A CA 1
ATOM 855 C C . GLY A 1 105 ? 27.947 13.466 -6.841 1.00 64.19 105 GLY A C 1
ATOM 856 O O . GLY A 1 105 ? 29.091 13.650 -7.257 1.00 64.19 105 GLY A O 1
ATOM 857 N N . PHE A 1 106 ? 27.302 14.382 -6.111 1.00 75.44 106 PHE A N 1
ATOM 858 C CA . PHE A 1 106 ? 27.900 15.673 -5.755 1.00 75.44 106 PHE A CA 1
ATOM 859 C C . PHE A 1 106 ? 29.115 15.524 -4.835 1.00 75.44 106 PHE A C 1
ATOM 861 O O . PHE A 1 106 ? 30.132 16.181 -5.057 1.00 75.44 106 PHE A O 1
ATOM 868 N N . ALA A 1 107 ? 29.035 14.648 -3.831 1.00 73.31 107 ALA A N 1
ATOM 869 C CA . ALA A 1 107 ? 30.143 14.403 -2.912 1.00 73.31 107 ALA A CA 1
ATOM 870 C C . ALA A 1 107 ? 31.377 13.845 -3.642 1.00 73.31 107 ALA A C 1
ATOM 872 O O . ALA A 1 107 ? 32.482 14.356 -3.462 1.00 73.31 107 ALA A O 1
ATOM 873 N N . LEU A 1 108 ? 31.191 12.853 -4.518 1.00 75.50 108 LEU A N 1
ATOM 874 C CA . LEU A 1 108 ? 32.284 12.276 -5.307 1.00 75.50 108 LEU A CA 1
ATOM 875 C C . LEU A 1 108 ? 32.877 13.285 -6.301 1.00 75.50 108 LEU A C 1
ATOM 877 O O . LEU A 1 108 ? 34.099 13.390 -6.409 1.00 75.50 108 LEU A O 1
ATOM 881 N N . GLY A 1 109 ? 32.032 14.067 -6.980 1.00 76.62 109 GLY A N 1
ATOM 882 C CA . GLY A 1 109 ? 32.481 15.115 -7.900 1.00 76.62 109 GLY A CA 1
ATOM 883 C C . GLY A 1 109 ? 33.288 16.214 -7.202 1.00 76.62 109 GLY A C 1
ATOM 884 O O . GLY A 1 109 ? 34.331 16.628 -7.705 1.00 76.62 109 GLY A O 1
ATOM 885 N N . ALA A 1 110 ? 32.859 16.645 -6.013 1.00 77.62 110 ALA A N 1
ATOM 886 C CA . ALA A 1 110 ? 33.579 17.637 -5.218 1.00 77.62 110 ALA A CA 1
ATOM 887 C C . ALA A 1 110 ? 34.944 17.117 -4.743 1.00 77.62 110 ALA A C 1
ATOM 889 O O . ALA A 1 110 ? 35.937 17.836 -4.836 1.00 77.62 110 ALA A O 1
ATOM 890 N N . VAL A 1 111 ? 35.022 15.861 -4.289 1.00 83.00 111 VAL A N 1
ATOM 891 C CA . VAL A 1 111 ? 36.292 15.234 -3.883 1.00 83.00 111 VAL A CA 1
ATOM 892 C C . VAL A 1 111 ? 37.260 15.143 -5.063 1.00 83.00 111 VAL A C 1
ATOM 894 O O . VAL A 1 111 ? 38.420 15.529 -4.925 1.00 83.00 111 VAL A O 1
ATOM 897 N N . ALA A 1 112 ? 36.792 14.706 -6.236 1.00 80.50 112 ALA A N 1
ATOM 898 C CA . ALA A 1 112 ? 37.615 14.658 -7.443 1.00 80.50 112 ALA A CA 1
ATOM 899 C C . ALA A 1 112 ? 38.138 16.051 -7.834 1.00 80.50 112 ALA A C 1
ATOM 901 O O . ALA A 1 112 ? 39.331 16.207 -8.089 1.00 80.50 112 ALA A O 1
ATOM 902 N N . LEU A 1 113 ? 37.280 17.077 -7.797 1.00 81.25 113 LEU A N 1
ATOM 903 C CA . LEU A 1 113 ? 37.660 18.460 -8.095 1.00 81.25 113 LEU A CA 1
ATOM 904 C C . LEU A 1 113 ? 38.724 18.985 -7.116 1.00 81.25 113 LEU A C 1
ATOM 906 O O . LEU A 1 113 ? 39.721 19.565 -7.542 1.00 81.25 113 LEU A O 1
ATOM 910 N N . ILE A 1 114 ? 38.545 18.758 -5.812 1.00 84.19 114 ILE A N 1
ATOM 911 C CA . ILE A 1 114 ? 39.506 19.168 -4.777 1.00 84.19 114 ILE A CA 1
ATOM 912 C C . ILE A 1 114 ? 40.857 18.477 -5.000 1.00 84.19 114 ILE A C 1
ATOM 914 O O . ILE A 1 114 ? 41.895 19.137 -4.968 1.00 84.19 114 ILE A O 1
ATOM 918 N N . LEU A 1 115 ? 40.862 17.173 -5.289 1.00 80.19 115 LEU A N 1
ATOM 919 C CA . LEU A 1 115 ? 42.088 16.428 -5.581 1.00 80.19 115 LEU A CA 1
ATOM 920 C C . LEU A 1 115 ? 42.784 16.937 -6.850 1.00 80.19 115 LEU A C 1
ATOM 922 O O . LEU A 1 115 ? 44.009 17.061 -6.848 1.00 80.19 115 LEU A O 1
ATOM 926 N N . SER A 1 116 ? 42.043 17.277 -7.907 1.00 77.88 116 SER A N 1
ATOM 927 C CA . SER A 1 116 ? 42.610 17.878 -9.122 1.00 77.88 116 SER A CA 1
ATOM 928 C C . SER A 1 116 ? 43.209 19.263 -8.865 1.00 77.88 116 SER A C 1
ATOM 930 O O . SER A 1 116 ? 44.273 19.569 -9.397 1.00 77.88 116 SER A O 1
ATOM 932 N N . LEU A 1 117 ? 42.580 20.088 -8.023 1.00 78.00 117 LEU A N 1
ATOM 933 C CA . LEU A 1 117 ? 43.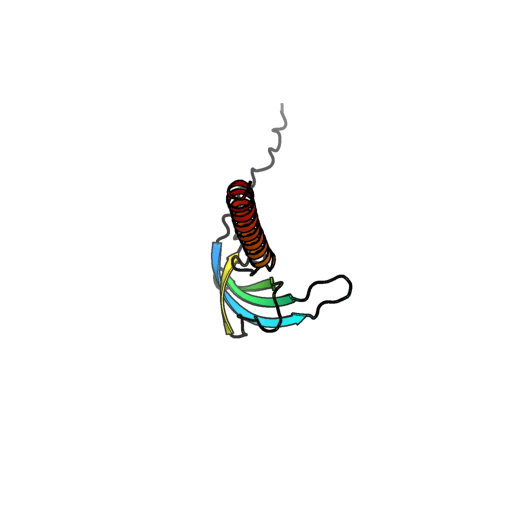099 21.410 -7.653 1.00 78.00 117 LEU A CA 1
ATOM 934 C C . LEU A 1 117 ? 44.359 21.321 -6.778 1.00 78.00 117 LEU A C 1
ATOM 936 O O . LEU A 1 117 ? 45.262 22.143 -6.924 1.00 78.00 117 LEU A O 1
ATOM 940 N N . LEU A 1 118 ? 44.447 20.319 -5.900 1.00 76.19 118 LEU A N 1
ATOM 941 C CA . LEU A 1 118 ? 45.629 20.078 -5.068 1.00 76.19 118 LEU A CA 1
ATOM 942 C C . LEU A 1 118 ? 46.810 19.539 -5.893 1.00 76.19 118 LEU A C 1
ATOM 944 O O . LEU A 1 118 ? 47.921 20.051 -5.764 1.00 76.19 118 LEU A O 1
ATOM 948 N N . HIS A 1 119 ? 46.579 18.578 -6.795 1.00 64.94 119 HIS A N 1
ATOM 949 C CA . HIS A 1 119 ? 47.634 18.041 -7.668 1.00 64.94 119 HIS A CA 1
ATOM 950 C C . HIS A 1 119 ? 48.043 19.014 -8.782 1.00 64.94 119 HIS A C 1
ATOM 952 O O . HIS A 1 119 ? 49.223 19.109 -9.109 1.00 64.94 119 HIS A O 1
ATOM 958 N N . GLY A 1 120 ? 47.108 19.801 -9.323 1.00 56.72 120 GLY A N 1
ATOM 959 C CA . GLY A 1 120 ? 47.406 20.839 -10.315 1.00 56.72 120 GLY A CA 1
ATOM 960 C C . GLY A 1 120 ? 48.240 22.000 -9.762 1.00 56.72 120 GLY A C 1
ATOM 961 O O . GLY A 1 120 ? 48.864 22.728 -10.530 1.00 56.72 120 GLY A O 1
ATOM 962 N N . LYS A 1 121 ? 48.292 22.161 -8.434 1.00 53.34 121 LYS A N 1
ATOM 963 C CA . LYS A 1 121 ? 49.093 23.189 -7.758 1.00 53.34 121 LYS A CA 1
ATOM 964 C C . LYS A 1 121 ? 50.513 22.729 -7.395 1.00 53.34 121 LYS A C 1
ATOM 966 O O . LYS A 1 121 ? 51.351 23.579 -7.133 1.00 53.34 121 LYS A O 1
ATOM 971 N N . SER A 1 122 ? 50.801 21.424 -7.419 1.00 50.94 122 SER A N 1
ATOM 972 C CA . SER A 1 122 ? 52.134 20.873 -7.107 1.00 50.94 122 SER A CA 1
ATOM 973 C C . SER A 1 122 ? 53.033 20.666 -8.338 1.00 50.94 122 SER A C 1
ATOM 975 O O . SER A 1 122 ? 54.170 20.228 -8.186 1.00 50.94 122 SER A O 1
ATOM 977 N N . GLY A 1 123 ? 52.526 20.941 -9.545 1.00 54.03 123 GLY A N 1
ATOM 978 C CA . GLY A 1 123 ? 53.232 20.757 -10.821 1.00 54.03 123 GLY A CA 1
ATOM 979 C C . GLY A 1 123 ? 53.620 22.052 -11.548 1.00 54.03 123 GLY A C 1
ATOM 980 O O . GLY A 1 123 ? 53.832 22.007 -12.758 1.00 54.03 123 GLY A O 1
ATOM 981 N N . ARG A 1 124 ? 53.665 23.198 -10.857 1.00 43.91 124 ARG A N 1
ATOM 982 C CA . ARG A 1 124 ? 54.243 24.451 -11.371 1.00 43.91 124 ARG A CA 1
ATOM 983 C C . ARG A 1 124 ? 55.404 24.898 -10.506 1.00 43.91 124 ARG A C 1
ATOM 985 O O . ARG A 1 124 ? 55.240 24.837 -9.269 1.00 43.91 124 ARG A O 1
#

Organism: NCBI:txid474950

Radius of gyration: 24.7 Å; chains: 1; bounding box: 85×53×47 Å

pLDDT: mean 76.26, std 16.7, range [36.88, 96.38]

Secondary structure (DSSP, 8-state):
-------PPP------PEEEEEEEEEEEEE--BTTB--EEEEEEEEEETTEEEEEEEEE---GGG----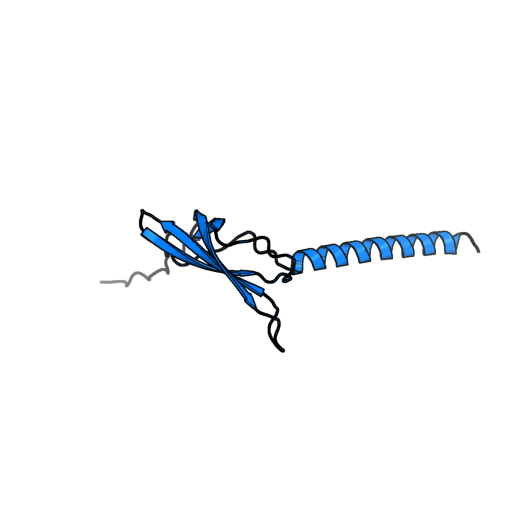TT-EEEEEEETTEEEEEE-TT---HHHHHHHHHHHHHHHHHHHHHHHHHHHHS--

Foldseek 3Di:
DDDDPDPDDPDPPPQPFDKFKKFWADWDWDPDDPPGATWIKIKIWTDDPNDIEIEIDIARDDPVPPPDDGGDIAIWTARPVHRNRIDHPPRPPPVVVVVVVVVVVVVVVVVVVVVCVVVVVVPD

Sequence (124 aa):
MYETPASHPKKHHKASWIPTVATVYSVVWFEASRNNYAHYDVTFSYRVNGELETGHFTDYTSEADSYLKRGDEIEVLYNPANPCKTYYPYVHTATKRRLIACGLGFALGAVALILSLLHGKSGR